Protein AF-A0AAN6MLG2-F1 (afdb_monomer_lite)

Structure (mmCIF, N/CA/C/O backbone):
data_AF-A0AAN6MLG2-F1
#
_entry.id   AF-A0AAN6MLG2-F1
#
loop_
_atom_site.group_PDB
_atom_site.id
_atom_site.type_symbol
_atom_site.label_atom_id
_atom_site.label_alt_id
_atom_site.label_comp_id
_atom_site.label_asym_id
_atom_site.label_entity_id
_atom_site.label_seq_id
_atom_site.pdbx_PDB_ins_code
_atom_site.Cartn_x
_atom_site.Cartn_y
_atom_site.Cartn_z
_atom_site.occupancy
_atom_site.B_iso_or_equiv
_atom_site.auth_seq_id
_atom_site.auth_comp_id
_atom_site.auth_asym_id
_atom_site.auth_atom_id
_atom_site.pdbx_PDB_model_num
ATOM 1 N N . MET A 1 1 ? -2.916 -14.058 4.312 1.00 49.94 1 MET A N 1
ATOM 2 C CA . MET A 1 1 ? -1.929 -12.955 4.262 1.00 49.94 1 MET A CA 1
ATOM 3 C C . MET A 1 1 ? -0.629 -13.524 3.725 1.00 49.94 1 MET A C 1
ATOM 5 O O . MET A 1 1 ? -0.160 -14.503 4.290 1.00 49.94 1 MET A O 1
ATOM 9 N N . ALA A 1 2 ? -0.086 -12.980 2.634 1.00 61.28 2 ALA A N 1
ATOM 10 C CA . ALA A 1 2 ? 1.251 -13.358 2.174 1.00 61.28 2 ALA A CA 1
ATOM 11 C C . ALA A 1 2 ? 2.295 -12.889 3.201 1.00 61.28 2 ALA A C 1
ATOM 13 O O . ALA A 1 2 ? 2.179 -11.788 3.740 1.00 61.28 2 ALA A O 1
ATOM 14 N N . THR A 1 3 ? 3.279 -13.732 3.506 1.00 76.94 3 THR A N 1
ATOM 15 C CA . THR A 1 3 ? 4.372 -13.388 4.423 1.00 76.94 3 THR A CA 1
ATOM 16 C C . THR A 1 3 ? 5.385 -12.479 3.725 1.00 76.94 3 THR A C 1
ATOM 18 O O . THR A 1 3 ? 5.512 -12.512 2.503 1.00 76.94 3 THR A O 1
ATOM 21 N N . PHE A 1 4 ? 6.134 -11.682 4.494 1.00 79.56 4 PHE A N 1
ATOM 22 C CA . PHE A 1 4 ? 7.175 -10.785 3.967 1.00 79.56 4 PHE A CA 1
ATOM 23 C C . PHE A 1 4 ? 8.136 -11.508 3.005 1.00 79.56 4 PHE A C 1
ATOM 25 O O . PHE A 1 4 ? 8.339 -11.065 1.880 1.00 79.56 4 PHE A O 1
ATOM 32 N N . LYS A 1 5 ? 8.617 -12.691 3.410 1.00 83.88 5 LYS A N 1
ATOM 33 C CA . LYS A 1 5 ? 9.527 -13.532 2.619 1.00 83.88 5 LYS A CA 1
ATOM 34 C C . LYS A 1 5 ? 8.934 -13.981 1.276 1.00 83.88 5 LYS A C 1
ATOM 36 O O . LYS A 1 5 ? 9.662 -14.098 0.299 1.00 83.88 5 LYS A O 1
ATOM 41 N N . ALA A 1 6 ? 7.624 -14.234 1.219 1.00 88.31 6 ALA A N 1
ATOM 42 C CA . ALA A 1 6 ? 6.962 -14.610 -0.028 1.00 88.31 6 ALA A CA 1
ATOM 43 C C . ALA A 1 6 ? 6.866 -13.423 -1.002 1.00 88.31 6 ALA A C 1
ATOM 45 O O . ALA A 1 6 ? 7.037 -13.604 -2.201 1.00 88.31 6 ALA A O 1
ATOM 46 N N . ILE A 1 7 ? 6.635 -12.210 -0.488 1.00 89.19 7 ILE A N 1
ATOM 47 C CA . ILE A 1 7 ? 6.587 -10.986 -1.303 1.00 89.19 7 ILE A CA 1
ATOM 48 C C . ILE A 1 7 ? 7.976 -10.659 -1.855 1.00 89.19 7 ILE A C 1
ATOM 50 O O . ILE A 1 7 ? 8.107 -10.326 -3.026 1.00 89.19 7 ILE A O 1
ATOM 54 N N . GLU A 1 8 ? 9.012 -10.789 -1.029 1.00 90.31 8 GLU A N 1
ATOM 55 C CA . GLU A 1 8 ? 10.394 -10.520 -1.428 1.00 90.31 8 GLU A CA 1
ATOM 56 C C . GLU A 1 8 ? 10.871 -11.445 -2.558 1.00 90.31 8 GLU A C 1
ATOM 58 O O . GLU A 1 8 ? 11.486 -10.971 -3.509 1.00 90.31 8 GLU A O 1
ATOM 63 N N . ALA A 1 9 ? 10.524 -12.737 -2.504 1.00 92.38 9 ALA A N 1
ATOM 64 C CA . ALA A 1 9 ? 10.849 -13.686 -3.569 1.00 92.38 9 ALA A CA 1
ATOM 65 C C . ALA A 1 9 ? 10.220 -13.287 -4.916 1.00 92.38 9 ALA A C 1
ATOM 67 O O . ALA A 1 9 ? 10.912 -13.252 -5.929 1.00 92.38 9 ALA A O 1
ATOM 68 N N . VAL A 1 10 ? 8.935 -12.914 -4.917 1.00 93.12 10 VAL A N 1
ATOM 69 C CA . VAL A 1 10 ? 8.233 -12.462 -6.132 1.00 93.12 10 VAL A CA 1
ATOM 70 C C . VAL A 1 10 ? 8.823 -11.153 -6.658 1.00 93.12 10 VAL A C 1
ATOM 72 O O . VAL A 1 10 ? 9.034 -10.998 -7.857 1.00 93.12 10 VAL A O 1
ATOM 75 N N . LEU A 1 11 ? 9.125 -10.203 -5.771 1.00 94.12 11 LEU A N 1
ATOM 76 C CA . LEU A 1 11 ? 9.737 -8.939 -6.173 1.00 94.12 11 LEU A CA 1
ATOM 77 C C . LEU A 1 11 ? 11.133 -9.135 -6.779 1.00 94.12 11 LEU A C 1
ATOM 79 O O . LEU A 1 11 ? 11.486 -8.411 -7.706 1.00 94.12 11 LEU A O 1
ATOM 83 N N . LEU A 1 12 ? 11.899 -10.123 -6.310 1.00 95.12 12 LEU A N 1
ATOM 84 C CA . LEU A 1 12 ? 13.206 -10.453 -6.874 1.00 95.12 12 LEU A CA 1
ATOM 85 C C . LEU A 1 12 ? 13.102 -10.985 -8.312 1.00 95.12 12 LEU A C 1
ATOM 87 O O . LEU A 1 12 ? 13.932 -10.643 -9.152 1.00 95.12 12 LEU A O 1
ATOM 91 N N . GLU A 1 13 ? 12.081 -11.790 -8.614 1.00 95.56 13 GLU A N 1
ATOM 92 C CA . GLU A 1 13 ? 11.824 -12.249 -9.986 1.00 95.56 13 GLU A CA 1
ATOM 93 C C . GLU A 1 13 ? 11.500 -11.066 -10.910 1.00 95.56 13 GLU A C 1
ATOM 95 O O . GLU A 1 13 ? 12.058 -10.954 -12.005 1.00 95.56 13 GLU A O 1
ATOM 100 N N . ILE A 1 14 ? 10.662 -10.136 -10.440 1.00 95.19 14 ILE A N 1
ATOM 101 C CA . ILE A 1 14 ? 10.315 -8.917 -11.184 1.00 95.19 14 ILE A CA 1
ATOM 102 C C . ILE A 1 14 ? 11.556 -8.025 -11.370 1.00 95.19 14 ILE A C 1
ATOM 104 O O . ILE A 1 14 ? 11.784 -7.512 -12.464 1.00 95.19 14 ILE A O 1
ATOM 108 N N . GLU A 1 15 ? 12.391 -7.874 -10.340 1.00 96.12 15 GLU A N 1
ATOM 109 C CA . GLU A 1 15 ? 13.647 -7.111 -10.383 1.00 96.12 15 GLU A CA 1
ATOM 110 C C . GLU A 1 15 ? 14.592 -7.620 -11.470 1.00 96.12 15 GLU A C 1
ATOM 112 O O . GLU A 1 15 ? 15.121 -6.824 -12.251 1.00 96.12 15 GLU A O 1
ATOM 117 N N . GLN A 1 16 ? 14.771 -8.940 -11.558 1.00 96.19 16 GLN A N 1
ATOM 118 C CA . GLN A 1 16 ? 15.591 -9.554 -12.600 1.00 96.19 16 GLN A CA 1
ATOM 119 C C . GLN A 1 16 ? 14.982 -9.329 -13.981 1.00 96.19 16 GLN A C 1
ATOM 121 O O . GLN A 1 16 ? 15.687 -8.935 -14.915 1.00 96.19 16 GLN A O 1
ATOM 126 N N . TYR A 1 17 ? 13.671 -9.526 -14.108 1.00 95.75 17 TYR A N 1
ATOM 127 C CA . TYR A 1 17 ? 12.967 -9.370 -15.373 1.00 95.75 17 TYR A CA 1
ATOM 128 C C . TYR A 1 17 ? 13.038 -7.929 -15.912 1.00 95.75 17 TYR A C 1
ATOM 130 O O . TYR A 1 17 ? 13.200 -7.723 -17.117 1.00 95.75 17 TYR A O 1
ATOM 138 N N . LEU A 1 18 ? 13.015 -6.928 -15.027 1.00 96.62 18 LEU A N 1
ATOM 139 C CA . LEU A 1 18 ? 13.077 -5.503 -15.366 1.00 96.62 18 LEU A CA 1
ATOM 140 C C . LEU A 1 18 ? 14.489 -4.958 -15.657 1.00 96.62 18 LEU A C 1
ATOM 142 O O . LEU A 1 18 ? 14.604 -3.791 -16.034 1.00 96.62 18 LEU A O 1
ATOM 146 N N . THR A 1 19 ? 15.552 -5.765 -15.532 1.00 95.06 19 THR A N 1
ATOM 147 C CA . THR A 1 19 ? 16.957 -5.309 -15.661 1.00 95.06 19 THR A CA 1
ATOM 148 C C . THR A 1 19 ? 17.227 -4.503 -16.935 1.00 95.06 19 THR A C 1
ATOM 150 O O . THR A 1 19 ? 17.942 -3.506 -16.900 1.00 95.06 19 THR A O 1
ATOM 153 N N . LEU A 1 20 ? 16.645 -4.910 -18.066 1.00 94.25 20 LEU A N 1
ATOM 154 C CA . LEU A 1 20 ? 16.822 -4.250 -19.367 1.00 94.25 20 LEU A CA 1
ATOM 155 C C . LEU A 1 20 ? 15.480 -3.844 -19.991 1.00 94.25 20 LEU A C 1
ATOM 157 O O . LEU A 1 20 ? 15.351 -3.806 -21.214 1.00 94.25 20 LEU A O 1
ATOM 161 N N . ARG A 1 21 ? 14.455 -3.600 -19.163 1.00 94.94 21 ARG A N 1
ATOM 162 C CA . ARG A 1 21 ? 13.087 -3.356 -19.635 1.00 94.94 21 ARG A CA 1
ATOM 163 C C . ARG A 1 21 ? 12.460 -2.127 -18.994 1.00 94.94 21 ARG A C 1
ATOM 165 O O . ARG A 1 21 ? 12.561 -1.907 -17.788 1.00 94.94 21 ARG A O 1
ATOM 172 N N . THR A 1 22 ? 11.769 -1.338 -19.810 1.00 94.12 22 THR A N 1
ATOM 173 C CA . THR A 1 22 ? 10.980 -0.193 -19.331 1.00 94.12 22 THR A CA 1
ATOM 174 C C . THR A 1 22 ? 9.582 -0.617 -18.899 1.00 94.12 22 THR A C 1
ATOM 176 O O . THR A 1 22 ? 9.109 -0.096 -17.898 1.00 94.12 22 THR A O 1
ATOM 179 N N . TYR A 1 23 ? 8.984 -1.583 -19.601 1.00 95.44 23 TYR A N 1
ATOM 180 C CA . TYR A 1 23 ? 7.676 -2.183 -19.326 1.00 95.44 23 TYR A CA 1
ATOM 181 C C . TYR A 1 23 ? 7.806 -3.706 -19.226 1.00 95.44 23 TYR A C 1
ATOM 183 O O . TYR A 1 23 ? 8.785 -4.286 -19.711 1.00 95.44 23 TYR A O 1
ATOM 191 N N . LEU A 1 24 ? 6.835 -4.366 -18.598 1.00 92.25 24 LEU A N 1
ATOM 192 C CA . LEU A 1 24 ? 6.834 -5.824 -18.477 1.00 92.25 24 LEU A CA 1
ATOM 193 C C . LEU A 1 24 ? 6.600 -6.513 -19.829 1.00 92.25 24 LEU A C 1
ATOM 195 O O . LEU A 1 24 ? 7.194 -7.561 -20.109 1.00 92.25 24 LEU A O 1
ATOM 199 N N . GLU A 1 25 ? 5.805 -5.895 -20.697 1.00 91.56 25 GLU A N 1
ATOM 200 C CA . GLU A 1 25 ? 5.520 -6.401 -22.035 1.00 91.56 25 GLU A CA 1
ATOM 201 C C . GLU A 1 25 ? 5.689 -5.299 -23.088 1.00 91.56 25 GLU A C 1
ATOM 203 O O . GLU A 1 25 ? 5.154 -4.204 -22.962 1.00 91.56 25 GLU A O 1
ATOM 208 N N . GLY A 1 26 ? 6.456 -5.586 -24.144 1.00 88.94 26 GLY A N 1
ATOM 209 C CA . GLY A 1 26 ? 6.661 -4.648 -25.249 1.00 88.94 26 GLY A CA 1
ATOM 210 C C . GLY A 1 26 ? 7.336 -3.329 -24.846 1.00 88.94 26 GLY A C 1
ATOM 211 O O . GLY A 1 26 ? 8.317 -3.316 -24.098 1.00 88.94 26 GLY A O 1
ATOM 212 N N . TYR A 1 27 ? 6.834 -2.229 -25.415 1.00 91.31 27 TYR A N 1
ATOM 213 C CA . TYR A 1 27 ? 7.393 -0.875 -25.287 1.00 91.31 27 TYR A CA 1
ATOM 214 C C . TYR A 1 27 ? 6.377 0.158 -24.775 1.00 91.31 27 TYR A C 1
ATOM 216 O O . TYR A 1 27 ? 6.678 1.350 -24.772 1.00 91.31 27 TYR A O 1
ATOM 224 N N . GLU A 1 28 ? 5.197 -0.286 -24.344 1.00 92.88 28 GLU A N 1
ATOM 225 C CA . GLU A 1 28 ? 4.099 0.558 -23.864 1.00 92.88 28 GLU A CA 1
ATOM 226 C C . GLU A 1 28 ? 3.462 -0.068 -22.617 1.00 92.88 28 GLU A C 1
ATOM 228 O O . GLU A 1 28 ? 3.714 -1.232 -22.304 1.00 92.88 28 GLU A O 1
ATOM 233 N N . LEU A 1 29 ? 2.631 0.701 -21.907 1.00 93.12 29 LEU A N 1
ATOM 234 C CA . LEU A 1 29 ? 1.908 0.212 -20.736 1.00 93.12 29 LEU A CA 1
ATOM 235 C C . LEU A 1 29 ? 0.993 -0.960 -21.119 1.00 93.12 29 LEU A C 1
ATOM 237 O O . LEU A 1 29 ? 0.016 -0.787 -21.848 1.00 93.12 29 LEU A O 1
ATOM 241 N N . SER A 1 30 ? 1.290 -2.137 -20.577 1.00 94.69 30 SER A N 1
ATOM 242 C CA . SER A 1 30 ? 0.471 -3.337 -20.737 1.00 94.69 30 SER A CA 1
ATOM 243 C C . SER A 1 30 ? -0.469 -3.550 -19.545 1.00 94.69 30 SER A C 1
ATOM 245 O O . SER A 1 30 ? -0.290 -2.959 -18.475 1.00 94.69 30 SER A O 1
ATOM 247 N N . SER A 1 31 ? -1.439 -4.460 -19.685 1.00 92.69 31 SER A N 1
ATOM 248 C CA . SER A 1 31 ? -2.275 -4.880 -18.551 1.00 92.69 31 SER A CA 1
ATOM 249 C C . SER A 1 31 ? -1.445 -5.509 -17.427 1.00 92.69 31 SER A C 1
ATOM 251 O O . SER A 1 31 ? -1.750 -5.323 -16.253 1.00 92.69 31 SER A O 1
ATOM 253 N N . ALA A 1 32 ? -0.354 -6.208 -17.764 1.00 93.94 32 ALA A N 1
ATOM 254 C CA . ALA A 1 32 ? 0.549 -6.780 -16.770 1.00 93.94 32 ALA A CA 1
ATOM 255 C C . ALA A 1 32 ? 1.214 -5.686 -15.921 1.00 93.94 32 ALA A C 1
ATOM 257 O O . ALA A 1 32 ? 1.312 -5.830 -14.700 1.00 93.94 32 ALA A O 1
ATOM 258 N N . ASP A 1 33 ? 1.627 -4.579 -16.548 1.00 95.12 33 ASP A N 1
ATOM 259 C CA . ASP A 1 33 ? 2.192 -3.434 -15.837 1.00 95.12 33 ASP A CA 1
ATOM 260 C C . ASP A 1 33 ? 1.166 -2.813 -14.884 1.00 95.12 33 ASP A C 1
ATOM 262 O O . ASP A 1 33 ? 1.463 -2.640 -13.700 1.00 95.12 33 ASP A O 1
ATOM 266 N N . SER A 1 34 ? -0.051 -2.527 -15.365 1.00 94.00 34 SER A N 1
ATOM 267 C CA . SER A 1 34 ? -1.095 -1.909 -14.539 1.00 94.00 34 SER A CA 1
ATOM 268 C C . SER A 1 34 ? -1.530 -2.800 -13.375 1.00 94.00 34 SER A C 1
ATOM 270 O O . SER A 1 34 ? -1.709 -2.306 -12.256 1.00 94.00 34 SER A O 1
ATOM 272 N N . ASP A 1 35 ? -1.659 -4.108 -13.604 1.00 94.12 35 ASP A N 1
ATOM 273 C CA . ASP A 1 35 ? -2.121 -5.067 -12.600 1.00 94.12 35 ASP A CA 1
ATOM 274 C C . ASP A 1 35 ? -1.084 -5.254 -11.493 1.00 94.12 35 ASP A C 1
ATOM 276 O O . ASP A 1 35 ? -1.403 -5.139 -10.303 1.00 94.12 35 ASP A O 1
ATOM 280 N N . ILE A 1 36 ? 0.180 -5.484 -11.867 1.00 94.88 36 ILE A N 1
ATOM 281 C CA . ILE A 1 36 ? 1.270 -5.651 -10.901 1.00 94.88 36 ILE A CA 1
ATOM 282 C C . ILE A 1 36 ? 1.502 -4.342 -10.153 1.00 94.88 36 ILE A C 1
ATOM 284 O O . ILE A 1 36 ? 1.615 -4.352 -8.924 1.00 94.88 36 ILE A O 1
ATOM 288 N N . TRP A 1 37 ? 1.502 -3.203 -10.846 1.00 95.81 37 TRP A N 1
ATOM 289 C CA . TRP A 1 37 ? 1.681 -1.907 -10.198 1.00 95.81 37 TRP A CA 1
ATOM 290 C C . TRP A 1 37 ? 0.570 -1.638 -9.176 1.00 95.81 37 TRP A C 1
ATOM 292 O O . TRP A 1 37 ? 0.850 -1.285 -8.027 1.00 95.81 37 TRP A O 1
ATOM 302 N N . THR A 1 38 ? -0.689 -1.903 -9.540 1.00 94.62 38 THR A N 1
ATOM 303 C CA . THR A 1 38 ? -1.848 -1.754 -8.646 1.00 94.62 38 THR A CA 1
ATOM 304 C C . THR A 1 38 ? -1.767 -2.697 -7.444 1.00 94.62 38 THR A C 1
ATOM 306 O O . THR A 1 38 ? -2.004 -2.278 -6.303 1.00 94.62 38 THR A O 1
ATOM 309 N N . ALA A 1 39 ? -1.380 -3.957 -7.659 1.00 93.81 39 ALA A N 1
ATOM 310 C CA . ALA A 1 39 ? -1.202 -4.937 -6.590 1.00 93.81 39 ALA A CA 1
ATOM 311 C C . ALA A 1 39 ? -0.118 -4.500 -5.589 1.00 93.81 39 ALA A C 1
ATOM 313 O O . ALA A 1 39 ? -0.325 -4.557 -4.372 1.00 93.81 39 ALA A O 1
ATOM 314 N N . LEU A 1 40 ? 1.012 -3.987 -6.084 1.00 94.38 40 LEU A N 1
ATOM 315 C CA . LEU A 1 40 ? 2.094 -3.466 -5.249 1.00 94.38 40 LEU A CA 1
ATOM 316 C C . LEU A 1 40 ? 1.675 -2.194 -4.508 1.00 94.38 40 LEU A C 1
ATOM 318 O O . LEU A 1 40 ? 1.929 -2.067 -3.312 1.00 94.38 40 LEU A O 1
ATOM 322 N N . ARG A 1 41 ? 0.984 -1.268 -5.183 1.00 93.31 41 ARG A N 1
ATOM 323 C CA . ARG A 1 41 ? 0.559 0.021 -4.617 1.00 93.31 41 ARG A CA 1
ATOM 324 C C . ARG A 1 41 ? -0.454 -0.129 -3.483 1.00 93.31 41 ARG A C 1
ATOM 326 O O . ARG A 1 41 ? -0.426 0.672 -2.538 1.00 93.31 41 ARG A O 1
ATOM 333 N N . THR A 1 42 ? -1.354 -1.106 -3.589 1.00 92.00 42 THR A N 1
ATOM 334 C CA . THR A 1 42 ? -2.437 -1.361 -2.622 1.00 92.00 42 THR A CA 1
ATOM 335 C C . THR A 1 42 ? -1.998 -2.246 -1.452 1.00 92.00 42 THR A C 1
ATOM 337 O O . THR A 1 42 ? -2.533 -2.116 -0.347 1.00 92.00 42 THR A O 1
ATOM 340 N N . ASN A 1 43 ? -0.979 -3.088 -1.639 1.00 92.19 43 ASN A N 1
ATOM 341 C CA . ASN A 1 43 ? -0.375 -3.863 -0.563 1.00 92.19 43 ASN A CA 1
ATOM 342 C C . ASN A 1 43 ? 0.628 -3.013 0.237 1.00 92.19 43 ASN A C 1
ATOM 344 O O . ASN A 1 43 ? 1.709 -2.686 -0.241 1.00 92.19 43 ASN A O 1
ATOM 348 N N . LYS A 1 44 ? 0.301 -2.700 1.498 1.00 91.25 44 LYS A N 1
ATOM 349 C CA . LYS A 1 44 ? 1.143 -1.863 2.375 1.00 91.25 44 LYS A CA 1
ATOM 350 C C . LYS A 1 44 ? 2.576 -2.380 2.538 1.00 91.25 44 LYS A C 1
ATOM 352 O O . LYS A 1 44 ? 3.500 -1.573 2.571 1.00 91.25 44 LYS A O 1
ATOM 357 N N . VAL A 1 45 ? 2.754 -3.697 2.651 1.00 91.12 45 VAL A N 1
ATOM 358 C CA . VAL A 1 45 ? 4.078 -4.308 2.840 1.00 91.12 45 VAL A CA 1
ATOM 359 C C . VAL A 1 45 ? 4.890 -4.181 1.557 1.00 91.12 45 VAL A C 1
ATOM 361 O O . VAL A 1 45 ? 6.009 -3.682 1.591 1.00 91.12 45 VAL A O 1
ATOM 364 N N . ALA A 1 46 ? 4.301 -4.561 0.421 1.00 93.06 46 ALA A N 1
ATOM 365 C CA . ALA A 1 46 ? 4.973 -4.488 -0.873 1.00 93.06 46 ALA A CA 1
ATOM 366 C C . ALA A 1 46 ? 5.320 -3.039 -1.260 1.00 93.06 46 ALA A C 1
ATOM 368 O O . ALA A 1 46 ? 6.458 -2.763 -1.622 1.00 93.06 46 ALA A O 1
ATOM 369 N N . ASN A 1 47 ? 4.384 -2.099 -1.092 1.00 94.00 47 ASN A N 1
ATOM 370 C CA . ASN A 1 47 ? 4.611 -0.670 -1.323 1.00 94.00 47 ASN A CA 1
ATOM 371 C C . ASN A 1 47 ? 5.777 -0.138 -0.471 1.00 94.00 47 ASN A C 1
ATOM 373 O O . ASN A 1 47 ? 6.640 0.571 -0.980 1.00 94.00 47 ASN A O 1
ATOM 377 N N . GLY A 1 48 ? 5.843 -0.533 0.806 1.00 93.31 48 GLY A N 1
ATOM 378 C CA . GLY A 1 48 ? 6.952 -0.174 1.690 1.00 93.31 48 GLY A CA 1
ATOM 379 C C . GLY A 1 48 ? 8.306 -0.673 1.181 1.00 93.31 48 GLY A C 1
ATOM 380 O O . GLY A 1 48 ? 9.258 0.099 1.144 1.00 93.31 48 GLY A O 1
ATOM 381 N N . ILE A 1 49 ? 8.382 -1.933 0.737 1.00 92.12 49 ILE A N 1
ATOM 382 C CA . ILE A 1 49 ? 9.612 -2.520 0.179 1.00 92.12 49 ILE A CA 1
ATOM 383 C C . ILE A 1 49 ? 10.034 -1.785 -1.097 1.00 92.12 49 ILE A C 1
ATOM 385 O O . ILE A 1 49 ? 11.178 -1.352 -1.207 1.00 92.12 49 ILE A O 1
ATOM 389 N N . VAL A 1 50 ? 9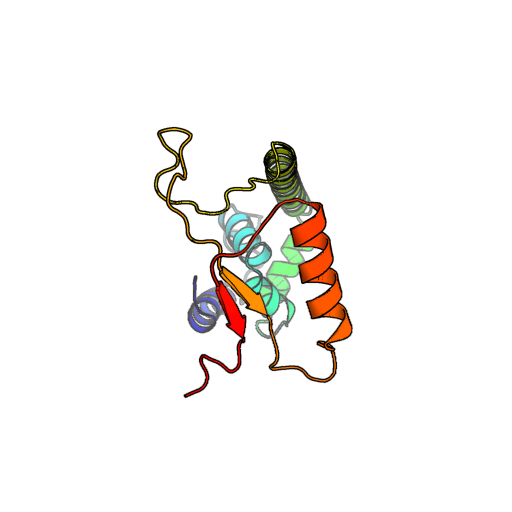.105 -1.586 -2.034 1.00 95.19 50 VAL A N 1
ATOM 390 C CA . VAL A 1 50 ? 9.384 -0.925 -3.317 1.00 95.19 50 VAL A CA 1
ATOM 391 C C . VAL A 1 50 ? 9.869 0.512 -3.108 1.00 95.19 50 VAL A C 1
ATOM 393 O O . VAL A 1 50 ? 10.842 0.931 -3.730 1.00 95.19 50 VAL A O 1
ATOM 396 N N . ARG A 1 51 ? 9.251 1.263 -2.185 1.00 94.69 51 ARG A N 1
ATOM 397 C CA . ARG A 1 51 ? 9.660 2.643 -1.873 1.00 94.69 51 ARG A CA 1
ATOM 398 C C . ARG A 1 51 ? 10.961 2.746 -1.086 1.00 94.69 51 ARG A C 1
ATOM 400 O O . ARG A 1 51 ? 11.581 3.804 -1.110 1.00 94.69 51 ARG A O 1
ATOM 407 N N . MET A 1 52 ? 11.385 1.675 -0.419 1.00 93.38 52 MET A N 1
ATOM 408 C CA . MET A 1 52 ? 12.704 1.609 0.215 1.00 93.38 52 MET A CA 1
ATOM 409 C C . MET A 1 52 ? 13.835 1.649 -0.821 1.00 93.38 52 MET A C 1
ATOM 411 O O . MET A 1 52 ? 14.948 2.044 -0.490 1.00 93.38 52 MET A O 1
ATOM 415 N N . GLY A 1 53 ? 13.555 1.254 -2.069 1.00 91.81 53 GLY A N 1
ATOM 416 C CA . GLY A 1 53 ? 14.509 1.348 -3.172 1.00 91.81 53 GL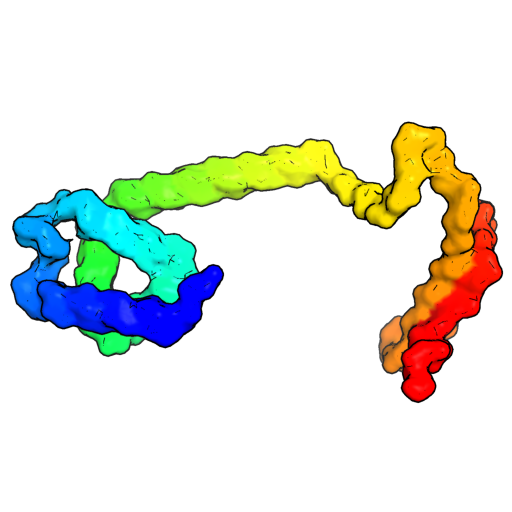Y A CA 1
ATOM 417 C C . GLY A 1 53 ? 15.635 0.313 -3.133 1.00 91.81 53 GLY A C 1
ATOM 418 O O . GLY A 1 53 ? 16.602 0.458 -3.873 1.00 91.81 53 GLY A O 1
ATOM 419 N N . SER A 1 54 ? 15.529 -0.731 -2.301 1.00 90.06 54 SER A N 1
ATOM 420 C CA . SER A 1 54 ? 16.522 -1.817 -2.242 1.00 90.06 54 SER A CA 1
ATOM 421 C C . SER A 1 54 ? 16.584 -2.644 -3.533 1.00 90.06 54 SER A C 1
ATOM 423 O O . SER A 1 54 ? 17.611 -3.248 -3.827 1.00 90.06 54 SER A O 1
ATOM 425 N N . MET A 1 55 ? 15.495 -2.648 -4.305 1.00 93.50 55 MET A N 1
ATOM 426 C CA . MET A 1 55 ? 15.368 -3.270 -5.624 1.00 93.50 55 MET A CA 1
ATOM 427 C C . MET A 1 55 ? 15.276 -2.158 -6.669 1.00 93.50 55 MET A C 1
ATOM 429 O O . MET A 1 55 ? 14.238 -1.504 -6.809 1.00 93.50 55 MET A O 1
ATOM 433 N N . ALA A 1 56 ? 16.401 -1.874 -7.324 1.00 95.94 56 ALA A N 1
ATOM 434 C CA . ALA A 1 56 ? 16.587 -0.661 -8.111 1.00 95.94 56 ALA A CA 1
ATOM 435 C C . ALA A 1 56 ? 15.675 -0.619 -9.343 1.00 95.94 56 ALA A C 1
ATOM 437 O O . ALA A 1 56 ? 15.082 0.424 -9.634 1.00 95.94 56 ALA A O 1
ATOM 438 N N . ASN A 1 57 ? 15.531 -1.739 -10.055 1.00 97.44 57 ASN A N 1
ATOM 439 C CA . ASN A 1 57 ? 14.749 -1.794 -11.286 1.00 97.44 57 ASN A CA 1
ATOM 440 C C . ASN A 1 57 ? 13.250 -1.720 -11.001 1.00 97.44 57 ASN A C 1
ATOM 442 O O . ASN A 1 57 ? 12.553 -0.956 -11.668 1.00 97.44 57 ASN A O 1
ATOM 446 N N . VAL A 1 58 ? 12.767 -2.439 -9.985 1.00 97.44 58 VAL A N 1
ATOM 447 C CA . VAL A 1 58 ? 11.378 -2.378 -9.520 1.00 97.44 58 VAL A CA 1
ATOM 448 C C . VAL A 1 58 ? 11.051 -0.981 -9.012 1.00 97.44 58 VAL A C 1
ATOM 450 O O . VAL A 1 58 ? 10.030 -0.428 -9.406 1.00 97.44 58 VAL A O 1
ATOM 453 N N . ALA A 1 59 ? 11.903 -0.371 -8.183 1.00 97.44 59 ALA A N 1
ATOM 454 C CA . ALA A 1 59 ? 11.665 0.975 -7.659 1.00 97.44 59 ALA A CA 1
ATOM 455 C C . ALA A 1 59 ? 11.638 2.033 -8.772 1.00 97.44 59 ALA A C 1
ATOM 457 O O . ALA A 1 59 ? 10.761 2.906 -8.783 1.00 97.44 59 ALA A O 1
ATOM 458 N N . ARG A 1 60 ? 12.557 1.927 -9.742 1.00 97.38 60 ARG A N 1
ATOM 459 C CA . ARG A 1 60 ? 12.579 2.775 -10.939 1.00 97.38 60 ARG A CA 1
ATOM 460 C C . ARG A 1 60 ? 11.304 2.599 -11.755 1.00 97.38 60 ARG A C 1
ATOM 462 O O . ARG A 1 60 ? 10.653 3.593 -12.058 1.00 97.38 60 ARG A O 1
ATOM 469 N N . TRP A 1 61 ? 10.957 1.365 -12.120 1.00 97.56 61 TRP A N 1
ATOM 470 C CA . TRP A 1 61 ? 9.762 1.057 -12.909 1.00 97.56 61 TRP A CA 1
ATOM 471 C C . TRP A 1 61 ? 8.497 1.536 -12.198 1.00 97.56 61 TRP A C 1
ATOM 473 O O . TRP A 1 61 ? 7.705 2.265 -12.781 1.00 97.56 61 TRP A O 1
ATOM 483 N N . PHE A 1 62 ? 8.356 1.238 -10.908 1.00 97.12 62 PHE A N 1
ATOM 484 C CA . PHE A 1 62 ? 7.206 1.646 -10.111 1.00 97.12 62 PHE A CA 1
ATOM 485 C C . PHE A 1 62 ? 7.031 3.168 -10.083 1.00 97.12 62 PHE A C 1
ATOM 487 O O . PHE A 1 62 ? 5.921 3.663 -10.278 1.00 97.12 62 PHE A O 1
ATOM 494 N N . SER A 1 63 ? 8.124 3.910 -9.881 1.00 96.44 63 SER A N 1
ATOM 495 C CA . SER A 1 63 ? 8.100 5.379 -9.889 1.00 96.44 63 SER A CA 1
ATOM 496 C C . SER A 1 63 ? 7.839 5.940 -11.287 1.00 96.44 63 SER A C 1
ATOM 498 O O . SER A 1 63 ? 7.152 6.947 -11.431 1.00 96.44 63 SER A O 1
ATOM 500 N N . PHE A 1 64 ? 8.360 5.282 -12.325 1.00 96.19 64 PHE A N 1
ATOM 501 C CA . PHE A 1 64 ? 8.125 5.660 -13.714 1.00 96.19 64 PHE A CA 1
ATOM 502 C C . PHE A 1 64 ? 6.652 5.502 -14.096 1.00 96.19 64 PHE A C 1
ATOM 504 O O . PHE A 1 64 ? 6.078 6.452 -14.621 1.00 96.19 64 PHE A O 1
ATOM 511 N N . ILE A 1 65 ? 6.022 4.365 -13.787 1.00 95.56 65 ILE A N 1
ATOM 512 C CA . ILE A 1 65 ? 4.587 4.153 -14.029 1.00 95.56 65 ILE A CA 1
ATOM 513 C C . ILE A 1 65 ? 3.750 5.161 -13.227 1.00 95.56 65 ILE A C 1
ATOM 515 O O . ILE A 1 65 ? 2.847 5.770 -13.790 1.00 95.56 65 ILE A O 1
ATOM 519 N N . GLU A 1 66 ? 4.097 5.423 -11.958 1.00 94.12 66 GLU A N 1
ATOM 520 C CA . GLU A 1 66 ? 3.407 6.430 -11.127 1.00 94.12 66 GLU A CA 1
ATOM 521 C C . GLU A 1 66 ? 3.452 7.834 -11.759 1.00 94.12 66 GLU A C 1
ATOM 523 O O . GLU A 1 66 ? 2.473 8.573 -11.697 1.00 94.12 66 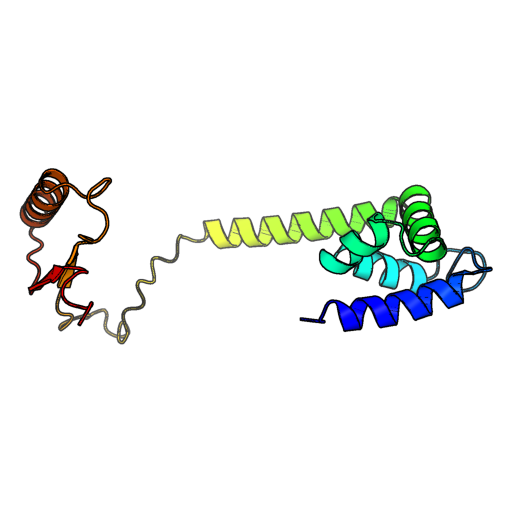GLU A O 1
ATOM 528 N N . ALA A 1 67 ? 4.573 8.201 -12.387 1.00 94.75 67 ALA A N 1
ATOM 529 C CA . ALA A 1 67 ? 4.754 9.512 -13.006 1.00 94.75 67 ALA A CA 1
ATOM 530 C C . ALA A 1 67 ? 4.175 9.619 -14.428 1.00 94.75 67 ALA A C 1
ATOM 532 O O . ALA A 1 67 ? 3.719 10.692 -14.819 1.00 94.75 67 ALA A O 1
ATOM 533 N N . SER A 1 68 ? 4.228 8.539 -15.210 1.00 94.00 68 SER A N 1
ATOM 534 C CA . SER A 1 68 ? 3.811 8.527 -16.620 1.00 94.00 68 SER A CA 1
ATOM 535 C C . SER A 1 68 ? 2.326 8.226 -16.817 1.00 94.00 68 SER A C 1
ATOM 537 O O . SER A 1 68 ? 1.769 8.668 -17.819 1.00 94.00 68 SER A O 1
ATOM 539 N N . HIS A 1 69 ? 1.690 7.542 -15.859 1.00 92.25 69 HIS A N 1
ATOM 540 C CA . HIS A 1 69 ? 0.307 7.065 -15.954 1.00 92.25 69 HIS A CA 1
ATOM 541 C C . HIS A 1 69 ? -0.541 7.457 -14.725 1.00 92.25 69 HIS A C 1
AT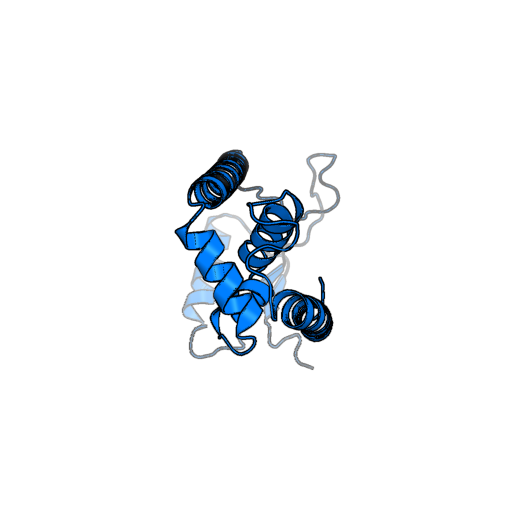OM 543 O O . HIS A 1 69 ? -1.004 6.589 -13.970 1.00 92.25 69 HIS A O 1
ATOM 549 N N . PRO A 1 70 ? -0.755 8.766 -14.471 1.00 91.94 70 PRO A N 1
ATOM 550 C CA . PRO A 1 70 ? -1.532 9.241 -13.322 1.00 91.94 70 PRO A CA 1
ATOM 551 C C . PRO A 1 70 ? -2.998 8.767 -13.326 1.00 91.94 70 PRO A C 1
ATOM 553 O O . PRO A 1 70 ? -3.633 8.721 -12.268 1.00 91.94 70 PRO A O 1
ATOM 556 N N . GLU A 1 71 ? -3.540 8.385 -14.484 1.00 91.75 71 GLU A N 1
ATOM 557 C CA . GLU A 1 71 ? -4.887 7.835 -14.651 1.00 91.75 71 GLU A CA 1
ATOM 558 C C . GLU A 1 71 ? -5.125 6.583 -13.794 1.00 91.75 71 GLU A C 1
ATOM 560 O O . GLU A 1 71 ? -6.137 6.510 -13.094 1.00 91.75 71 GLU A O 1
ATOM 565 N N . ILE A 1 72 ? -4.151 5.666 -13.730 1.00 89.88 72 ILE A N 1
ATOM 566 C CA . ILE A 1 72 ? -4.231 4.432 -12.928 1.00 89.88 72 ILE A CA 1
ATOM 567 C C . ILE A 1 72 ? -4.389 4.785 -11.445 1.00 89.88 72 ILE A C 1
ATOM 569 O O . ILE A 1 72 ? -5.178 4.195 -10.703 1.00 89.88 72 ILE A O 1
ATOM 573 N N . GLN A 1 73 ? -3.649 5.797 -10.988 1.00 86.25 73 GLN A N 1
ATOM 574 C CA . GLN A 1 73 ? -3.716 6.245 -9.605 1.00 86.25 73 GLN A CA 1
ATOM 575 C C . GLN A 1 73 ? -5.054 6.922 -9.286 1.00 86.25 73 GLN A C 1
ATOM 577 O O . GLN A 1 73 ? -5.597 6.711 -8.194 1.00 86.25 73 GLN A O 1
ATOM 582 N N . GLY A 1 74 ? -5.595 7.698 -10.227 1.00 88.56 74 GLY A N 1
ATOM 583 C CA . GLY A 1 74 ? -6.923 8.299 -10.118 1.00 88.56 74 GLY A CA 1
ATOM 584 C C . GLY A 1 74 ? -8.019 7.247 -9.935 1.00 88.56 74 GLY A C 1
ATOM 585 O O . GLY A 1 74 ? -8.853 7.376 -9.035 1.00 88.56 74 GLY A O 1
ATOM 586 N N . GLU A 1 75 ? -7.975 6.163 -10.710 1.00 87.88 75 GLU A N 1
ATOM 587 C CA . GLU A 1 75 ? -8.932 5.055 -10.613 1.00 87.88 75 GLU A CA 1
ATOM 588 C C . GLU A 1 75 ? -8.871 4.342 -9.256 1.00 87.88 75 GLU A C 1
ATOM 590 O O . GLU A 1 75 ? -9.910 4.106 -8.629 1.00 87.88 75 GLU A O 1
ATOM 595 N N . ILE A 1 76 ? -7.666 4.072 -8.738 1.00 87.56 76 ILE A N 1
ATOM 596 C CA . ILE A 1 76 ? -7.485 3.453 -7.414 1.00 87.56 76 ILE A CA 1
ATOM 597 C C . ILE A 1 76 ? -8.030 4.359 -6.308 1.00 87.56 76 ILE A C 1
ATOM 599 O O . ILE A 1 76 ? -8.733 3.886 -5.411 1.00 87.56 76 ILE A O 1
ATOM 603 N N . GLN A 1 77 ? -7.719 5.657 -6.347 1.00 87.56 77 GLN A N 1
ATOM 604 C CA . GLN A 1 77 ? -8.212 6.609 -5.351 1.00 87.56 77 GLN A CA 1
ATOM 605 C C . GLN A 1 77 ? -9.738 6.718 -5.396 1.00 87.56 77 GLN A C 1
ATOM 607 O O . GLN A 1 77 ? -10.381 6.701 -4.345 1.00 87.56 77 GLN A O 1
ATOM 612 N N . ALA A 1 78 ? -10.330 6.753 -6.592 1.00 87.88 78 ALA A N 1
ATOM 613 C CA . ALA A 1 78 ? -11.777 6.762 -6.766 1.00 87.88 78 ALA A CA 1
ATOM 614 C C . ALA A 1 78 ? -12.428 5.475 -6.230 1.00 87.88 78 ALA A C 1
ATOM 616 O O . ALA A 1 78 ? -13.449 5.538 -5.541 1.00 87.88 78 ALA A O 1
ATOM 617 N N . ALA A 1 79 ? -11.830 4.307 -6.484 1.00 87.31 79 ALA A N 1
ATOM 618 C CA . ALA A 1 79 ? -12.306 3.030 -5.956 1.00 87.31 79 ALA A CA 1
ATOM 619 C C . ALA A 1 79 ? -12.229 2.978 -4.419 1.00 87.31 79 ALA A C 1
ATOM 621 O O . ALA A 1 79 ? -13.195 2.592 -3.759 1.00 87.31 79 ALA A O 1
ATOM 622 N N . GLN A 1 80 ? -11.116 3.433 -3.835 1.00 86.38 80 GLN A N 1
ATOM 623 C CA . GLN A 1 80 ? -10.938 3.512 -2.382 1.00 86.38 80 GLN A CA 1
ATOM 624 C C . GLN A 1 80 ? -11.891 4.521 -1.730 1.00 86.38 80 GLN A C 1
ATOM 626 O O . GLN A 1 80 ? -12.415 4.250 -0.649 1.00 86.38 80 GLN A O 1
ATOM 631 N N . ALA A 1 81 ? -12.150 5.661 -2.376 1.00 88.75 81 ALA A N 1
ATOM 632 C CA . ALA A 1 81 ? -13.112 6.652 -1.906 1.00 88.75 81 ALA A CA 1
ATOM 633 C C . ALA A 1 81 ? -14.538 6.086 -1.895 1.00 88.75 81 ALA A C 1
ATOM 635 O O . ALA A 1 81 ? -15.216 6.194 -0.875 1.00 88.75 81 ALA A O 1
ATOM 636 N N . LYS A 1 82 ? -14.954 5.396 -2.968 1.00 87.88 82 LYS A N 1
ATOM 637 C CA . LYS A 1 82 ? -16.254 4.705 -3.038 1.00 87.88 82 LYS A CA 1
ATOM 638 C C . LYS A 1 82 ? -16.393 3.626 -1.966 1.00 87.88 82 LYS A C 1
ATOM 640 O O . LYS A 1 82 ? -17.440 3.512 -1.336 1.00 87.88 82 LYS A O 1
ATOM 645 N N . GLU A 1 83 ? -15.348 2.838 -1.733 1.00 86.56 83 GLU A N 1
ATOM 646 C CA . GLU A 1 83 ? -15.344 1.810 -0.687 1.00 86.56 83 GLU A CA 1
ATOM 647 C C . GLU A 1 83 ? -15.418 2.430 0.717 1.00 86.56 83 GLU A C 1
ATOM 649 O O . GLU A 1 83 ? -16.179 1.973 1.572 1.00 86.56 83 GLU A O 1
ATOM 654 N N . LYS A 1 84 ? -14.678 3.517 0.958 1.00 86.31 84 LYS A N 1
ATOM 655 C CA . LYS A 1 84 ? -14.743 4.274 2.213 1.00 86.31 84 LYS A CA 1
ATOM 656 C C . LYS A 1 84 ? -16.128 4.881 2.429 1.00 86.31 84 LYS A C 1
ATOM 658 O O . LYS A 1 84 ? -16.628 4.830 3.547 1.00 86.31 84 LYS A O 1
ATOM 663 N N . GLU A 1 85 ? -16.752 5.420 1.388 1.00 86.31 85 GLU A N 1
ATOM 664 C CA . GLU A 1 85 ? -18.109 5.962 1.440 1.00 86.31 85 GLU A CA 1
ATOM 665 C C . GLU A 1 85 ? -19.141 4.868 1.731 1.00 86.31 85 GLU A C 1
ATOM 667 O O . GLU A 1 85 ? -19.961 5.044 2.628 1.00 86.31 85 GLU A O 1
ATOM 672 N N . LYS A 1 86 ? -19.047 3.699 1.080 1.00 84.62 86 LYS A N 1
ATOM 673 C CA . LYS A 1 86 ? -19.881 2.528 1.400 1.00 84.62 86 LYS A CA 1
ATOM 674 C C . LYS A 1 86 ? -19.724 2.094 2.856 1.00 84.62 86 LYS A C 1
ATOM 676 O O . LYS A 1 86 ? -20.723 1.855 3.528 1.00 84.62 86 LYS A O 1
ATOM 681 N N . ARG A 1 87 ? -18.491 2.034 3.371 1.00 81.12 87 ARG A N 1
ATOM 682 C CA . ARG A 1 87 ? -18.222 1.713 4.785 1.00 81.12 87 ARG A CA 1
ATOM 683 C C . ARG A 1 87 ? -18.762 2.781 5.732 1.00 81.12 87 ARG A C 1
ATOM 685 O O . ARG A 1 87 ? -19.334 2.437 6.758 1.00 81.12 87 ARG A O 1
ATOM 692 N N . ALA A 1 88 ? -18.628 4.059 5.380 1.00 80.94 88 ALA A N 1
ATOM 693 C CA . ALA A 1 88 ? -19.159 5.170 6.164 1.00 80.94 88 ALA A CA 1
ATOM 694 C C . ALA A 1 88 ? -20.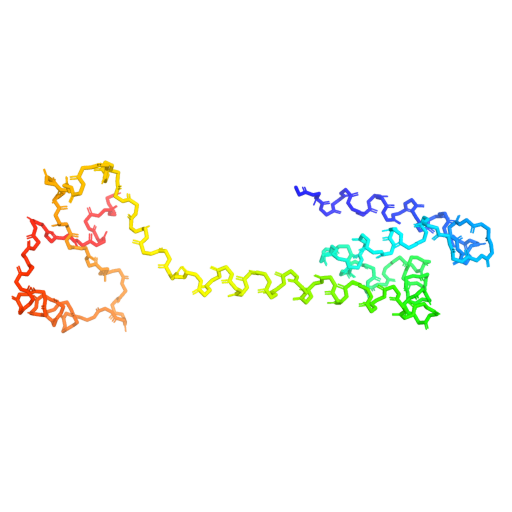699 5.190 6.166 1.00 80.94 88 ALA A C 1
ATOM 696 O O . ALA A 1 88 ? -21.317 5.462 7.195 1.00 80.94 88 ALA A O 1
ATOM 697 N N . ALA A 1 89 ? -21.331 4.862 5.039 1.00 77.69 89 ALA A N 1
ATOM 698 C CA . ALA A 1 89 ? -22.775 4.683 4.932 1.00 77.69 89 ALA A CA 1
ATOM 699 C C . ALA A 1 89 ? -23.247 3.469 5.750 1.00 77.69 89 ALA A C 1
ATOM 701 O O . ALA A 1 89 ? -24.217 3.583 6.494 1.00 77.69 89 ALA A O 1
ATOM 702 N N . ALA A 1 90 ? -22.512 2.352 5.706 1.00 70.88 90 ALA A N 1
ATOM 703 C CA . ALA A 1 90 ? -22.776 1.182 6.541 1.00 70.88 90 ALA A CA 1
ATOM 704 C C . ALA A 1 90 ? -22.626 1.489 8.043 1.00 70.88 90 ALA A C 1
ATOM 706 O O . ALA A 1 90 ? -23.437 1.027 8.835 1.00 70.88 90 ALA A O 1
ATOM 707 N N . SER A 1 91 ? -21.661 2.325 8.449 1.00 67.31 91 SER A N 1
ATOM 708 C CA . SER A 1 91 ? -21.541 2.762 9.850 1.00 67.31 91 SER A CA 1
ATOM 709 C C . SER A 1 91 ? -22.636 3.745 10.283 1.00 67.31 91 SER A C 1
ATOM 711 O O . SER A 1 91 ? -22.963 3.816 11.463 1.00 67.31 91 SER A O 1
ATOM 713 N N . LYS A 1 92 ? -23.233 4.493 9.342 1.00 64.19 92 LYS A N 1
ATOM 714 C CA . LYS A 1 92 ? -24.389 5.370 9.604 1.00 64.19 92 LYS A CA 1
ATOM 715 C C . LYS A 1 92 ? -25.710 4.603 9.721 1.00 64.19 92 LYS A C 1
ATOM 717 O O . LYS A 1 92 ? -26.671 5.169 10.228 1.00 64.19 92 LYS A O 1
ATOM 722 N N . ALA A 1 93 ? -25.755 3.332 9.309 1.00 60.03 93 ALA A N 1
ATOM 723 C CA . ALA A 1 93 ? -26.914 2.453 9.489 1.00 60.03 93 ALA A CA 1
ATOM 724 C C . ALA A 1 93 ? -27.122 1.997 10.953 1.00 60.03 93 ALA A C 1
ATOM 726 O O . ALA A 1 93 ? -28.019 1.205 11.228 1.00 60.03 93 ALA A O 1
ATOM 727 N N . GLY A 1 94 ? -26.332 2.531 11.890 1.00 51.69 94 GLY A N 1
ATOM 728 C CA . GLY A 1 94 ? -26.495 2.359 13.328 1.00 51.69 94 GLY A CA 1
ATOM 729 C C . GLY A 1 94 ? -25.280 1.688 13.952 1.00 51.69 94 GLY A C 1
ATOM 730 O O . GLY A 1 94 ? -24.787 0.675 13.455 1.00 51.69 94 GLY A O 1
ATOM 731 N N . SER A 1 95 ? -24.806 2.242 15.070 1.00 50.38 95 SER A N 1
ATOM 732 C CA . SER A 1 95 ? -23.953 1.506 16.001 1.00 50.38 95 SER A CA 1
ATOM 733 C C . SER A 1 95 ? -24.665 0.202 16.336 1.00 50.38 95 SER A C 1
ATOM 735 O O . SER A 1 95 ? -25.734 0.217 16.945 1.00 50.38 95 SER A O 1
ATOM 737 N N . ASN A 1 96 ? -24.111 -0.927 15.906 1.00 52.31 96 ASN A N 1
ATOM 738 C CA . ASN A 1 96 ? -24.662 -2.215 16.273 1.00 52.31 96 ASN A CA 1
ATOM 739 C C . ASN A 1 96 ? -24.302 -2.443 17.747 1.00 52.31 96 ASN A C 1
ATOM 741 O O . ASN A 1 96 ? -23.246 -2.996 18.047 1.00 52.31 96 ASN A O 1
ATOM 745 N N . TYR A 1 97 ? -25.151 -1.983 18.672 1.00 51.22 97 TYR A N 1
ATOM 746 C CA . TYR A 1 97 ? -25.092 -2.326 20.099 1.00 51.22 97 TYR A CA 1
ATOM 747 C C . TYR A 1 97 ? -25.471 -3.801 20.316 1.00 51.22 97 TYR A C 1
ATOM 749 O O . TYR A 1 97 ? -26.198 -4.143 21.244 1.00 51.22 97 TYR A O 1
ATOM 757 N N . ASN A 1 98 ? -24.976 -4.696 19.461 1.00 55.84 98 ASN A N 1
ATOM 758 C CA . ASN A 1 98 ? -24.962 -6.122 19.719 1.00 55.84 98 ASN A CA 1
ATOM 759 C C . ASN A 1 98 ? -23.925 -6.372 20.822 1.00 55.84 98 ASN A C 1
ATOM 761 O O . ASN A 1 98 ? -22.830 -6.876 20.580 1.00 55.84 98 ASN A O 1
ATOM 765 N N . ILE A 1 99 ? -24.287 -6.023 22.062 1.00 57.22 99 ILE A N 1
ATOM 766 C CA . ILE A 1 99 ? -23.865 -6.805 23.221 1.00 57.22 99 ILE A CA 1
ATOM 767 C C . ILE A 1 99 ? -24.233 -8.234 22.836 1.00 57.22 99 ILE A C 1
ATOM 769 O O . ILE A 1 99 ? -25.406 -8.501 22.600 1.00 57.22 99 ILE A O 1
ATOM 773 N N . GLY A 1 100 ? -23.245 -9.111 22.659 1.00 53.84 100 GLY A N 1
ATOM 774 C CA . GLY A 1 100 ? -23.421 -10.494 22.207 1.00 53.84 100 GLY A CA 1
ATOM 775 C C . GLY A 1 100 ? -24.189 -11.368 23.204 1.00 53.84 100 GLY A C 1
ATOM 776 O O . GLY A 1 100 ? -23.677 -12.388 23.660 1.00 53.84 100 GLY A O 1
ATOM 777 N N . LEU A 1 101 ? -25.407 -10.964 23.560 1.00 53.81 101 LEU A N 1
ATOM 778 C CA . LEU A 1 101 ? -26.376 -11.725 24.320 1.00 53.81 101 LEU A CA 1
ATOM 779 C C . LEU A 1 101 ? -26.810 -12.895 23.443 1.00 53.81 101 LEU A C 1
ATOM 781 O O . LEU A 1 101 ? -27.474 -12.735 22.421 1.00 53.81 101 LEU A O 1
ATOM 785 N N . LYS A 1 102 ? -26.379 -14.090 23.835 1.00 56.19 102 LYS A N 1
ATOM 786 C CA . LYS A 1 102 ? -26.885 -15.339 23.268 1.00 56.19 102 LYS A CA 1
ATOM 787 C C . LYS A 1 102 ? -28.358 -15.490 23.688 1.00 56.19 102 LYS A C 1
ATOM 789 O O . LYS A 1 102 ? -28.689 -15.166 24.826 1.00 56.19 102 LYS A O 1
ATOM 794 N N . ASN A 1 103 ? -29.209 -16.005 22.796 1.00 50.88 103 ASN A N 1
ATOM 795 C CA . ASN A 1 103 ? -30.645 -16.282 23.010 1.00 50.88 103 ASN A CA 1
ATOM 796 C C . ASN A 1 103 ? -31.585 -15.049 23.028 1.00 50.88 103 ASN A C 1
ATOM 798 O O . ASN A 1 103 ? -32.506 -14.974 23.839 1.00 50.88 103 ASN A O 1
ATOM 802 N N . THR A 1 104 ? -31.395 -14.076 22.131 1.00 52.41 104 THR A N 1
ATOM 803 C CA . THR A 1 104 ? -32.277 -12.890 21.994 1.00 52.41 104 THR A CA 1
ATOM 804 C C . THR A 1 104 ? -33.547 -13.122 21.168 1.00 52.41 104 THR A C 1
ATOM 806 O O . THR A 1 104 ? -34.380 -12.224 21.060 1.00 52.41 104 THR A O 1
ATOM 809 N N . GLU A 1 105 ? -33.738 -14.320 20.618 1.00 55.38 105 GLU A N 1
ATOM 810 C CA . GLU A 1 105 ? -34.824 -14.659 19.684 1.00 55.38 105 GLU A CA 1
ATOM 811 C C . GLU A 1 105 ? -36.249 -14.513 20.243 1.00 55.38 105 GLU A C 1
ATOM 813 O O . GLU A 1 105 ? -37.197 -14.466 19.466 1.00 55.38 105 GLU A O 1
ATOM 818 N N . ASN A 1 106 ? -36.404 -14.320 21.558 1.00 52.38 106 ASN A N 1
ATOM 819 C CA . ASN A 1 106 ? -37.702 -14.100 22.203 1.00 52.38 106 ASN A CA 1
ATOM 820 C C . ASN A 1 106 ? -37.820 -12.750 22.947 1.00 52.38 106 ASN A C 1
ATOM 822 O O . ASN A 1 106 ? -38.699 -12.603 23.792 1.00 52.38 106 ASN A O 1
ATOM 826 N N . GLY A 1 107 ? -36.921 -11.776 22.708 1.00 47.12 107 GLY A N 1
ATOM 827 C CA . GLY A 1 107 ? -36.913 -10.450 23.380 1.00 47.12 107 GLY A CA 1
ATOM 828 C C . GLY A 1 107 ? -36.624 -10.482 24.893 1.00 47.12 107 GLY A C 1
ATOM 829 O O . GLY A 1 107 ? -36.606 -9.458 25.567 1.00 47.12 107 GLY A O 1
ATOM 830 N N . VAL A 1 108 ? -36.437 -11.698 25.391 1.00 47.47 108 VAL A N 1
ATOM 831 C CA . VAL A 1 108 ? -36.366 -12.208 26.751 1.00 47.47 108 VAL A CA 1
ATOM 832 C C . VAL A 1 108 ? -35.004 -12.641 27.281 1.00 47.47 108 VAL A C 1
ATOM 834 O O . VAL A 1 108 ? -34.835 -13.846 27.441 1.00 47.47 108 VAL A O 1
ATOM 837 N N . ALA A 1 109 ? -34.038 -11.772 27.593 1.00 46.72 109 ALA A N 1
ATOM 838 C CA . ALA A 1 109 ? -32.851 -12.204 28.355 1.00 46.72 109 ALA A CA 1
ATOM 839 C C . ALA A 1 109 ? -33.195 -12.452 29.846 1.00 46.72 109 ALA A C 1
ATOM 841 O O . ALA A 1 109 ? -32.524 -11.961 30.750 1.00 46.72 109 ALA A O 1
ATOM 842 N N . PHE A 1 110 ? -34.267 -13.199 30.127 1.00 46.88 110 PHE A N 1
ATOM 843 C CA . PHE A 1 110 ? -34.709 -13.553 31.477 1.00 46.88 110 PHE A CA 1
ATOM 844 C C . PHE A 1 110 ? -33.873 -14.717 32.021 1.00 46.88 110 PHE A C 1
ATOM 846 O O . PHE A 1 110 ? -34.377 -15.827 32.133 1.00 46.88 110 PHE A O 1
ATOM 853 N N . ASN A 1 111 ? -32.582 -14.477 32.281 1.00 56.06 111 ASN A N 1
ATOM 854 C CA . ASN A 1 111 ? -31.798 -15.125 33.356 1.00 56.06 111 ASN A CA 1
ATOM 855 C C . ASN A 1 111 ? -30.315 -14.695 33.393 1.00 56.06 111 ASN A C 1
ATOM 857 O O . ASN A 1 111 ? -29.476 -15.402 33.959 1.00 56.06 111 ASN A O 1
ATOM 861 N N . GLY A 1 112 ? -29.942 -13.590 32.743 1.00 65.25 112 GLY A N 1
ATOM 862 C CA . GLY A 1 112 ? -28.567 -13.100 32.822 1.00 65.25 112 GLY A CA 1
ATOM 863 C C . GLY A 1 112 ? -28.278 -12.594 34.233 1.00 65.25 112 GLY A C 1
ATOM 864 O O . GLY A 1 112 ? -28.953 -11.676 34.682 1.00 65.25 112 GLY A O 1
ATOM 865 N N . LYS A 1 113 ? -27.290 -13.174 34.922 1.00 73.06 113 LYS A N 1
ATOM 866 C CA . LYS A 1 113 ? -26.745 -12.570 36.143 1.00 73.06 113 LYS A CA 1
ATOM 867 C C . LYS A 1 113 ? -25.910 -11.355 35.760 1.00 73.06 113 LYS A C 1
ATOM 869 O O . LYS A 1 113 ? -25.008 -11.479 34.927 1.00 73.06 113 LYS A O 1
ATOM 874 N N . LEU A 1 114 ? -26.188 -10.210 36.365 1.00 78.12 114 LEU A N 1
ATOM 875 C CA . LEU A 1 114 ? -25.397 -9.001 36.198 1.00 78.12 114 LEU A CA 1
ATOM 876 C C . LEU A 1 114 ? -24.209 -9.050 37.161 1.00 78.12 114 LEU A C 1
ATOM 878 O O . LEU A 1 114 ? -24.376 -8.946 38.373 1.00 78.12 114 LEU A O 1
ATOM 882 N N . ILE A 1 115 ? -23.001 -9.201 36.623 1.00 83.19 115 ILE A N 1
ATOM 883 C CA . ILE A 1 115 ? -21.765 -9.133 37.409 1.00 83.19 115 ILE A CA 1
A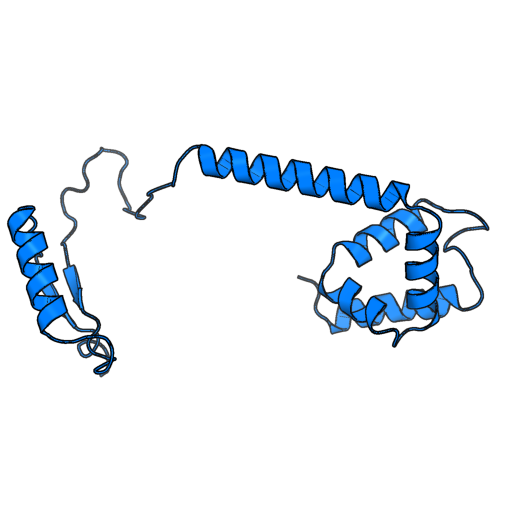TOM 884 C C . ILE A 1 115 ? -21.113 -7.775 37.150 1.00 83.19 115 ILE A C 1
ATOM 886 O O . ILE A 1 115 ? -20.722 -7.488 36.018 1.00 83.19 115 ILE A O 1
ATOM 890 N N . ALA A 1 116 ? -20.992 -6.952 38.191 1.00 85.88 116 ALA A N 1
ATOM 891 C CA . ALA A 1 116 ? -20.211 -5.721 38.153 1.00 85.88 116 ALA A CA 1
ATOM 892 C C . ALA A 1 116 ? -18.748 -6.066 38.450 1.00 85.88 116 ALA A C 1
ATOM 894 O O . ALA A 1 116 ? -18.432 -6.568 39.527 1.00 85.88 116 ALA A O 1
ATOM 895 N N . ARG A 1 117 ? -17.854 -5.849 37.482 1.00 87.56 117 ARG A N 1
ATOM 896 C CA . ARG A 1 117 ? -16.426 -6.134 37.648 1.00 87.56 117 ARG A CA 1
ATOM 897 C C . ARG A 1 117 ? -15.610 -4.849 37.625 1.00 87.56 117 ARG A C 1
ATOM 899 O O . ARG A 1 117 ? -15.630 -4.164 36.604 1.00 87.56 117 ARG A O 1
ATOM 906 N N . PHE A 1 118 ? -14.864 -4.594 38.694 1.00 87.06 118 PHE A N 1
ATOM 907 C CA . PHE A 1 118 ? -13.933 -3.472 38.801 1.00 87.06 118 PHE A CA 1
ATOM 908 C C . PHE A 1 118 ? -12.499 -3.905 38.473 1.00 87.06 118 PHE A C 1
ATOM 910 O O . PHE A 1 118 ? -12.114 -5.063 38.668 1.00 87.06 118 PHE A O 1
ATOM 917 N N . ASP A 1 119 ? -11.729 -2.985 37.899 1.00 82.75 119 ASP A N 1
ATOM 918 C CA . ASP A 1 119 ? -10.306 -3.180 37.627 1.00 82.75 119 ASP A CA 1
ATOM 919 C C . ASP A 1 119 ? -9.499 -2.531 38.749 1.00 82.75 119 ASP A C 1
ATOM 921 O O . ASP A 1 119 ? -9.420 -1.317 38.838 1.00 82.75 119 ASP A O 1
ATOM 925 N N . ASP A 1 120 ? -8.916 -3.345 39.621 1.00 81.50 120 ASP A N 1
ATOM 926 C CA . ASP A 1 120 ? -8.129 -2.910 40.778 1.00 81.50 120 ASP A CA 1
ATOM 927 C C . ASP A 1 120 ? -6.620 -3.137 40.575 1.00 81.50 120 ASP A C 1
ATOM 929 O O . ASP A 1 120 ? -5.816 -3.005 41.498 1.00 81.50 120 ASP A O 1
ATOM 933 N N . THR A 1 121 ? -6.199 -3.454 39.345 1.00 78.94 121 THR A N 1
ATOM 934 C CA . THR A 1 121 ? -4.788 -3.746 39.034 1.00 78.94 121 THR A CA 1
ATOM 935 C C . THR A 1 121 ? -3.946 -2.501 38.775 1.00 78.94 121 THR A C 1
ATOM 937 O O . THR A 1 121 ? -2.721 -2.593 38.649 1.00 78.94 121 THR A O 1
ATOM 940 N N . ASN A 1 122 ? -4.573 -1.320 38.711 1.00 74.12 122 ASN A N 1
ATOM 941 C CA . ASN A 1 122 ? -3.899 -0.061 38.417 1.00 74.12 122 ASN A CA 1
ATOM 942 C C . ASN A 1 122 ? -4.181 1.039 39.461 1.00 74.12 122 ASN A C 1
ATOM 944 O O . ASN A 1 122 ? -5.018 1.917 39.227 1.00 74.12 122 ASN A O 1
ATOM 948 N N . PRO A 1 123 ? -3.386 1.101 40.546 1.00 69.00 123 PRO A N 1
ATOM 949 C CA . PRO A 1 123 ? -3.570 2.070 41.631 1.00 69.00 123 PRO A CA 1
ATOM 950 C C . PRO A 1 123 ? -3.448 3.546 41.206 1.00 69.00 123 PRO A C 1
ATOM 952 O O . PRO A 1 123 ? -3.808 4.444 41.962 1.00 69.00 123 PRO A O 1
ATOM 955 N N . ALA A 1 124 ? -2.881 3.828 40.025 1.00 63.94 124 ALA A N 1
ATOM 956 C CA . ALA A 1 124 ? -2.665 5.192 39.539 1.00 63.94 124 ALA A CA 1
ATOM 957 C C . ALA A 1 124 ? -3.875 5.779 38.792 1.00 63.94 124 ALA A C 1
ATOM 959 O O . ALA A 1 124 ? -3.947 6.997 38.619 1.00 63.94 124 ALA A O 1
ATOM 960 N N . LYS A 1 125 ? -4.794 4.930 38.316 1.00 63.53 125 LYS A N 1
ATOM 961 C CA . LYS A 1 125 ? -5.995 5.345 37.571 1.00 63.53 125 LYS A CA 1
ATOM 962 C C . LYS A 1 125 ? -7.289 4.968 38.281 1.00 63.53 125 LYS A C 1
ATOM 964 O O . LYS A 1 125 ? -8.265 5.696 38.150 1.00 63.53 125 LYS A O 1
ATOM 969 N N . GLU A 1 126 ? -7.255 3.895 39.057 1.00 67.19 126 GLU A N 1
ATOM 970 C CA . GLU A 1 126 ? -8.417 3.292 39.695 1.00 67.19 126 GLU A CA 1
ATOM 971 C C . GLU A 1 126 ? -8.346 3.613 41.188 1.00 67.19 126 GLU A C 1
ATOM 973 O O . GLU A 1 126 ? -7.590 3.018 41.957 1.00 67.19 126 GLU A O 1
ATOM 978 N N . LYS A 1 127 ? -9.060 4.668 41.577 1.00 76.25 127 LYS A N 1
ATOM 979 C CA . LYS A 1 127 ? -9.233 5.069 42.972 1.00 76.25 127 LYS A CA 1
ATOM 980 C C . LYS A 1 127 ? -10.618 4.639 43.438 1.00 76.25 127 LYS A C 1
ATOM 982 O O . LYS A 1 127 ? -11.570 4.753 42.671 1.00 76.25 127 LYS A O 1
ATOM 987 N N . GLN A 1 128 ? -10.736 4.296 44.720 1.00 79.56 128 GLN A N 1
ATOM 988 C CA . GLN A 1 128 ? -11.999 3.892 45.352 1.00 79.56 128 GLN A CA 1
ATOM 989 C C . GLN A 1 128 ? -13.163 4.860 45.070 1.00 79.56 128 GLN A C 1
ATOM 991 O O . GLN A 1 128 ? -14.285 4.430 44.841 1.00 79.56 128 GLN A O 1
ATOM 996 N N . GLU A 1 129 ? -12.877 6.166 44.993 1.00 82.12 129 GLU A N 1
ATOM 997 C CA . GLU A 1 129 ? -13.866 7.210 44.688 1.00 82.12 129 GLU A CA 1
ATOM 998 C C . GLU A 1 129 ? -14.619 6.992 43.361 1.00 82.12 129 GLU A C 1
ATOM 1000 O O . GLU A 1 129 ? -15.782 7.374 43.246 1.00 82.12 129 GLU A O 1
ATOM 1005 N N . PHE A 1 130 ? -13.991 6.356 42.366 1.00 83.69 130 PHE A N 1
ATOM 1006 C CA . PHE A 1 130 ? -14.644 6.037 41.096 1.00 83.69 130 PHE A CA 1
ATOM 1007 C C . PHE A 1 130 ? -15.535 4.800 41.200 1.00 83.69 130 PHE A C 1
ATOM 1009 O O . PHE A 1 130 ? -16.620 4.792 40.625 1.00 83.69 130 PHE A O 1
ATOM 1016 N N . GLU A 1 131 ? -15.114 3.779 41.949 1.00 85.19 131 GLU A N 1
ATOM 1017 C CA . GLU A 1 131 ? -15.932 2.585 42.192 1.00 85.19 131 GLU A CA 1
ATOM 1018 C C . GLU A 1 131 ? -17.222 2.949 42.926 1.00 85.19 131 GLU A C 1
ATOM 1020 O O . GLU A 1 131 ? -18.312 2.553 42.510 1.00 85.19 131 GLU A O 1
ATOM 1025 N N . ASP A 1 132 ? -17.096 3.770 43.970 1.00 85.69 132 ASP A N 1
ATOM 1026 C CA . ASP A 1 132 ? -18.220 4.211 44.791 1.00 85.69 132 ASP A CA 1
ATOM 1027 C C . ASP A 1 132 ? -19.214 5.042 43.960 1.00 85.69 132 ASP A C 1
ATOM 1029 O O . ASP A 1 132 ? -20.418 4.785 44.004 1.00 85.69 132 ASP A O 1
ATOM 1033 N N . SER A 1 133 ? -18.717 5.970 43.127 1.00 89.19 133 SER A N 1
ATOM 1034 C CA . SER A 1 133 ? -19.554 6.768 42.215 1.00 89.19 133 SER A CA 1
ATOM 1035 C C . SER A 1 133 ? -20.283 5.899 41.188 1.00 89.19 133 SER A C 1
ATOM 1037 O O . SER A 1 133 ? -21.449 6.147 40.892 1.00 89.19 133 SER A O 1
ATOM 1039 N N . ILE A 1 134 ? -19.627 4.866 40.650 1.00 87.44 134 ILE A N 1
ATOM 1040 C CA . ILE A 1 134 ? -20.240 3.953 39.675 1.00 87.44 134 ILE A CA 1
ATOM 1041 C C . ILE A 1 134 ? -21.342 3.115 40.335 1.00 87.44 134 ILE A C 1
ATOM 1043 O O . ILE A 1 134 ? -22.388 2.885 39.727 1.00 87.44 134 ILE A O 1
ATOM 1047 N N . LEU A 1 135 ? -21.138 2.656 41.572 1.00 87.00 135 LEU A N 1
ATOM 1048 C CA . LEU A 1 135 ? -22.157 1.908 42.312 1.00 87.00 135 LEU A CA 1
ATOM 1049 C C . LEU A 1 135 ? -23.361 2.782 42.680 1.00 87.00 135 LEU A C 1
ATOM 1051 O O . LEU A 1 135 ? -24.499 2.321 42.561 1.00 87.00 135 LEU A O 1
ATOM 1055 N N . GLU A 1 136 ? -23.129 4.035 43.075 1.00 89.00 136 GLU A N 1
ATOM 1056 C CA . GLU A 1 136 ? -24.195 5.002 43.352 1.00 89.00 136 GLU A CA 1
ATOM 1057 C C . GLU A 1 136 ? -25.024 5.296 42.093 1.00 89.00 136 GLU A C 1
ATOM 1059 O O . GLU A 1 136 ? -26.255 5.216 42.127 1.00 89.00 136 GLU A O 1
ATOM 1064 N N . ASP A 1 137 ? -24.368 5.530 40.954 1.00 89.31 137 ASP A N 1
ATOM 1065 C CA . ASP A 1 137 ? -25.039 5.750 39.670 1.00 89.31 137 ASP A CA 1
ATOM 1066 C C . ASP A 1 137 ? -25.886 4.536 39.252 1.00 89.31 137 ASP A C 1
ATOM 1068 O O . ASP A 1 137 ? -27.032 4.685 38.816 1.00 89.31 137 ASP A O 1
ATOM 1072 N N . LEU A 1 138 ? -25.367 3.313 39.422 1.00 84.12 138 LEU A N 1
ATOM 1073 C CA . LEU A 1 138 ? -26.124 2.084 39.158 1.00 84.12 138 LEU A CA 1
ATOM 1074 C C . LEU A 1 138 ? -27.365 1.982 40.052 1.00 84.12 138 LEU A C 1
ATOM 1076 O O . LEU A 1 138 ? -28.446 1.634 39.567 1.00 84.12 138 LEU A O 1
ATOM 1080 N N . GLN A 1 139 ? -27.241 2.345 41.328 1.00 87.06 139 GLN A N 1
ATOM 1081 C CA . GLN A 1 139 ? -28.358 2.352 42.266 1.00 87.06 139 GLN A CA 1
ATOM 1082 C C . GLN A 1 139 ? -29.419 3.398 41.891 1.00 87.06 139 GLN A C 1
ATOM 1084 O O . GLN A 1 139 ? -30.613 3.089 41.933 1.00 87.06 139 GLN A O 1
ATOM 1089 N N . LEU A 1 140 ? -29.010 4.598 41.465 1.00 86.25 140 LEU A N 1
ATOM 1090 C CA . LEU A 1 140 ? -29.916 5.644 40.968 1.00 86.25 140 LEU A CA 1
ATOM 1091 C C . LEU A 1 140 ? -30.678 5.204 39.712 1.00 86.25 140 LEU A C 1
ATOM 1093 O O . LEU A 1 140 ? -31.844 5.560 39.534 1.00 86.25 140 LEU A O 1
ATOM 1097 N N . LEU A 1 141 ? -30.047 4.390 38.865 1.00 82.88 141 LEU A N 1
ATOM 1098 C CA . LEU A 1 141 ? -30.665 3.789 37.682 1.00 82.88 141 LEU A CA 1
ATOM 1099 C C . LEU A 1 141 ? -31.545 2.567 38.005 1.00 82.88 141 LEU A C 1
ATOM 1101 O O . LEU A 1 141 ? -32.160 2.002 37.099 1.00 82.88 141 LEU A O 1
ATOM 1105 N N . GLY A 1 142 ? -31.627 2.153 39.274 1.00 81.12 142 GLY A N 1
ATOM 1106 C CA . GLY A 1 142 ? -32.375 0.968 39.703 1.00 81.12 142 GLY A CA 1
ATOM 1107 C C . GLY A 1 142 ? -31.730 -0.354 39.274 1.00 81.12 142 GLY A C 1
ATOM 1108 O O . GLY A 1 142 ? -32.408 -1.380 39.221 1.00 81.12 142 GLY A O 1
ATOM 1109 N N . ILE A 1 143 ? -30.436 -0.338 38.947 1.00 80.75 143 ILE A N 1
ATOM 1110 C CA . ILE A 1 143 ? -29.666 -1.502 38.515 1.00 80.75 143 ILE A CA 1
ATOM 1111 C C . ILE A 1 143 ? -28.920 -2.064 39.727 1.00 80.75 143 ILE A C 1
ATOM 1113 O O . ILE A 1 143 ? -28.007 -1.435 40.254 1.00 80.75 143 ILE A O 1
ATOM 1117 N N . ILE A 1 144 ? -29.287 -3.273 40.155 1.00 80.88 144 ILE A N 1
ATOM 1118 C CA . ILE A 1 144 ? -28.618 -3.978 41.255 1.00 80.88 144 ILE A CA 1
ATOM 1119 C C . ILE A 1 144 ? -27.830 -5.153 40.662 1.00 80.88 144 ILE A C 1
ATOM 1121 O O . ILE A 1 144 ? -28.452 -6.075 40.130 1.00 80.88 144 ILE A O 1
ATOM 1125 N N . PRO A 1 145 ? -26.486 -5.142 40.713 1.00 82.88 145 PRO A N 1
ATOM 1126 C CA . PRO A 1 145 ? -25.692 -6.285 40.280 1.00 82.88 145 PRO A CA 1
ATOM 1127 C C . PRO A 1 145 ? -25.871 -7.476 41.232 1.00 82.88 145 PRO A C 1
ATOM 1129 O O . PRO A 1 145 ? -25.906 -7.316 42.450 1.00 82.88 145 PRO A O 1
ATOM 1132 N N . ASP A 1 146 ? -25.927 -8.688 40.679 1.00 84.06 146 ASP A N 1
ATOM 1133 C CA . ASP A 1 146 ? -25.982 -9.945 41.437 1.00 84.06 146 ASP A CA 1
ATOM 1134 C C . ASP A 1 146 ? -24.671 -10.232 42.181 1.00 84.06 146 ASP A C 1
ATOM 1136 O O . ASP A 1 146 ? -24.659 -10.913 43.208 1.00 84.06 146 ASP A O 1
ATOM 1140 N N . ARG A 1 147 ? -23.542 -9.770 41.630 1.00 84.50 147 ARG A N 1
ATOM 1141 C CA . ARG A 1 147 ? -22.216 -9.930 42.232 1.00 84.50 147 ARG A CA 1
ATOM 1142 C C . ARG A 1 147 ? -21.302 -8.779 41.831 1.00 84.50 147 ARG A C 1
ATOM 1144 O O . ARG A 1 147 ? -21.275 -8.398 40.663 1.00 84.50 147 ARG A O 1
ATOM 1151 N N . VAL A 1 148 ? -20.513 -8.302 42.787 1.00 87.12 148 VAL A N 1
ATOM 1152 C CA . VAL A 1 148 ? -19.358 -7.433 42.539 1.00 87.12 148 VAL A CA 1
ATOM 1153 C C . VAL A 1 148 ? -18.092 -8.291 42.590 1.00 87.12 148 VAL A C 1
ATOM 1155 O O . VAL A 1 148 ? -17.959 -9.132 43.479 1.00 87.12 148 VAL A O 1
ATOM 1158 N N . THR A 1 149 ? -17.207 -8.145 41.607 1.00 88.62 149 THR A N 1
ATOM 1159 C CA . THR A 1 149 ? -15.918 -8.858 41.528 1.00 88.62 149 THR A CA 1
ATOM 1160 C C . THR A 1 149 ? -14.800 -7.897 41.161 1.00 88.62 149 THR A C 1
ATOM 1162 O O . THR A 1 149 ? -15.046 -6.916 40.461 1.00 88.62 149 THR A O 1
ATOM 1165 N N . TYR A 1 150 ? -13.580 -8.222 41.553 1.00 87.88 150 TYR A N 1
ATOM 1166 C CA . TYR A 1 150 ? -12.386 -7.443 41.246 1.00 87.88 150 TYR A CA 1
ATOM 1167 C C . TYR A 1 150 ? -11.502 -8.194 40.257 1.00 87.88 150 TYR A C 1
ATOM 1169 O O . TYR A 1 150 ? -11.711 -9.378 39.985 1.00 87.88 150 TYR A O 1
ATOM 1177 N N . THR A 1 151 ? -10.543 -7.506 39.645 1.00 84.38 151 THR A N 1
ATOM 1178 C CA . THR A 1 151 ? -9.629 -8.163 38.707 1.00 84.38 151 THR A CA 1
ATOM 1179 C C . THR A 1 151 ? -8.606 -8.990 39.490 1.00 84.38 151 THR A C 1
ATOM 1181 O O . THR A 1 151 ? -8.304 -10.099 39.055 1.00 84.38 151 THR A O 1
ATOM 1184 N N . SER A 1 152 ? -8.195 -8.545 40.688 1.00 81.56 152 SER A N 1
ATOM 1185 C CA . SER A 1 152 ? -7.406 -9.317 41.668 1.00 81.56 152 SER A CA 1
ATOM 1186 C C . SER A 1 152 ? -7.993 -10.689 42.026 1.00 81.56 152 SER A C 1
ATOM 1188 O O . SER A 1 152 ? -7.220 -11.626 42.211 1.00 81.56 152 SER A O 1
ATOM 1190 N N . ASP A 1 153 ? -9.325 -10.852 42.016 1.00 82.19 153 ASP A N 1
ATOM 1191 C CA . ASP A 1 153 ? -10.016 -12.129 42.289 1.00 82.19 153 ASP A CA 1
ATOM 1192 C C . ASP A 1 153 ? -9.645 -13.266 41.306 1.00 82.19 153 ASP A C 1
ATOM 1194 O O . ASP A 1 153 ? -10.043 -14.412 41.513 1.00 82.19 153 ASP A O 1
ATOM 1198 N N . TYR A 1 154 ? -8.935 -12.963 40.210 1.00 78.94 154 TYR A N 1
ATOM 1199 C CA . TYR A 1 154 ? -8.589 -13.906 39.139 1.00 78.94 154 TYR A CA 1
ATOM 1200 C C . TYR A 1 154 ? -7.073 -14.113 38.940 1.00 78.94 154 TYR A C 1
ATOM 1202 O O . TYR A 1 154 ? -6.686 -14.728 37.944 1.00 78.94 154 TYR A O 1
ATOM 1210 N N . PHE A 1 155 ? -6.215 -13.607 39.836 1.00 72.12 155 PHE A N 1
ATOM 1211 C CA . PHE A 1 155 ? -4.744 -13.696 39.721 1.00 72.12 155 PHE A CA 1
ATOM 1212 C C . PHE A 1 155 ? -4.079 -14.785 40.594 1.00 72.12 155 PHE A C 1
ATOM 1214 O O . PHE A 1 155 ? -2.902 -14.642 40.924 1.00 72.12 155 PHE A O 1
ATOM 1221 N N . ASP A 1 156 ? -4.796 -15.857 40.952 1.00 56.53 156 ASP A N 1
ATOM 1222 C CA . ASP A 1 156 ? -4.215 -17.034 41.638 1.00 56.53 156 ASP A CA 1
ATOM 1223 C C . ASP A 1 156 ? -3.026 -17.670 40.882 1.00 56.53 156 ASP A C 1
ATOM 1225 O O . ASP A 1 156 ? -3.094 -17.804 39.633 1.00 56.53 156 ASP A O 1
#

InterPro domains:
  IPR014729 Rossmann-like alpha/beta/alpha sandwich fold [G3DSA:3.40.50.620] (95-156)
  IPR020058 Glutamyl/glutaminyl-tRNA synthetase, class Ib, catalytic domain [PF00749] (109-156)
  IPR036282 Glutathione S-transferase, C-terminal domain superfamily [SSF47616] (4-73)
  IPR050132 Glutamine/Glutamate--tRNA Ligase [PTHR43097] (109-156)

Radius of gyration: 28.03 Å; chains: 1; bounding box: 55×26×71 Å

Organism: NCBI:txid2831512

pLDDT: mean 82.88, std 14.26, range [46.72, 97.56]

Foldseek 3Di:
DDDLVRLVVVVVVVLVCQPPHLENDDPDDDPVLLVVLLVQCPDPSSVVVLCVCPRVRSVVSSVVCVVVPVVSVVVVVVVVVVVVVVVVVVPVVDDPPPPVDPPCPPVDPPPDQAEAEEEPPDPPPDDPVVVVVVVVVCVVVVHDGPYYYYPVVPPD

Secondary structure (DSSP, 8-state):
---HHHHHHHHHHHHHHGGG-SSSSTTS--HHHHHHHHHHHH-HHHHHHHHHTSSHHHHHHHHHHHHH-HHHHHHHHHHHHHHHHHHHHHHHT--------TT-TTS--TT---EEEE--S-TTT--HHHHHHHHHHHHHTT---SEEEESGGG--

Sequence (156 aa):
MATFKAIEAVLLEIEQYLTLRTYLEGYELSSADSDIWTALRTNKVANGIVRMGSMANVARWFSFIEASHPEIQGEIQAAQAKEKEKRAAASKAGSNYNIGLKNTENGVAFNGKLIARFDDTNPAKEKQEFEDSILEDLQLLGIIPDRVTYTSDYFD